Protein AF-A0A7W9F8W6-F1 (afdb_monomer)

Organism: NCBI:txid74316

Sequence (92 aa):
MNKLAGLEPGKSIEPAEVAKALQPEQWQRMLPKVRAAALGLMRQGRLTITKKGKPVDPDNFRGVTRLRLPTEEEAALALSRRPPVAEDDIED

Secondary structure (DSSP, 8-state):
--SSTTSPTT--B-HHHHHHHH-SSSHHHHHHHHHHHHHHHHHTTS-EEEETTEEPPTTS--SS-EEEPPPHHHHHHHHHHSPPP-------

Mean predicted aligned error: 6.64 Å

Radius of gyration: 14.53 Å; Cα contacts (8 Å, |Δi|>4): 106; chains: 1; bounding box: 34×40×36 Å

Structure (mmCIF, N/CA/C/O backbone):
data_AF-A0A7W9F8W6-F1
#
_entry.id   AF-A0A7W9F8W6-F1
#
loop_
_atom_site.group_PDB
_atom_site.id
_atom_site.type_symbol
_atom_site.label_atom_id
_atom_site.label_alt_id
_atom_site.label_comp_id
_atom_site.label_asym_id
_atom_site.label_entity_id
_atom_site.label_seq_id
_atom_site.pdbx_PDB_ins_code
_atom_site.Cartn_x
_atom_site.Cartn_y
_atom_site.Cartn_z
_atom_site.occupancy
_atom_site.B_iso_or_equiv
_atom_site.auth_seq_id
_atom_site.auth_comp_id
_atom_site.auth_asym_id
_atom_site.auth_atom_id
_atom_site.pdbx_PDB_model_num
ATOM 1 N N . MET A 1 1 ? -10.822 -1.911 0.970 1.00 60.72 1 MET A N 1
ATOM 2 C CA . MET A 1 1 ? -9.671 -1.022 0.685 1.00 60.72 1 MET A CA 1
ATOM 3 C C . MET A 1 1 ? -10.161 0.270 0.013 1.00 60.72 1 MET A C 1
ATOM 5 O O . MET A 1 1 ? -9.795 0.545 -1.115 1.00 60.72 1 MET A O 1
ATOM 9 N N . ASN A 1 2 ? -11.021 1.061 0.672 1.00 65.62 2 ASN A N 1
ATOM 10 C CA . ASN A 1 2 ? -11.707 2.197 0.021 1.00 65.62 2 ASN A CA 1
ATOM 11 C C . ASN A 1 2 ? -10.881 3.507 0.011 1.00 65.62 2 ASN A C 1
ATOM 13 O O . ASN A 1 2 ? -11.180 4.434 -0.725 1.00 65.62 2 ASN A O 1
ATOM 17 N N . LYS A 1 3 ? -9.804 3.593 0.810 1.00 75.00 3 LYS A N 1
ATOM 18 C CA . LYS A 1 3 ? -9.011 4.828 0.977 1.00 75.00 3 LYS A CA 1
ATOM 19 C C . LYS A 1 3 ? -8.181 5.243 -0.239 1.00 75.00 3 LYS A C 1
ATOM 21 O O . LYS A 1 3 ? -7.870 6.417 -0.360 1.00 75.00 3 LYS A O 1
ATOM 26 N N . LEU A 1 4 ? -7.793 4.301 -1.098 1.00 76.19 4 LEU A N 1
ATOM 27 C CA . LEU A 1 4 ? -6.956 4.601 -2.265 1.00 76.19 4 LEU A CA 1
ATOM 28 C C . LEU A 1 4 ? -7.761 5.169 -3.438 1.00 76.19 4 LEU A C 1
ATOM 30 O O . LEU A 1 4 ? -7.207 5.917 -4.231 1.00 76.19 4 LEU A O 1
ATOM 34 N N . ALA A 1 5 ? -9.052 4.839 -3.533 1.00 72.69 5 ALA A N 1
ATOM 35 C CA . ALA A 1 5 ? -9.904 5.235 -4.653 1.00 72.69 5 ALA A CA 1
ATOM 36 C C . ALA A 1 5 ? -10.162 6.753 -4.724 1.00 72.69 5 ALA A C 1
ATOM 38 O O . ALA A 1 5 ? -10.506 7.258 -5.783 1.00 72.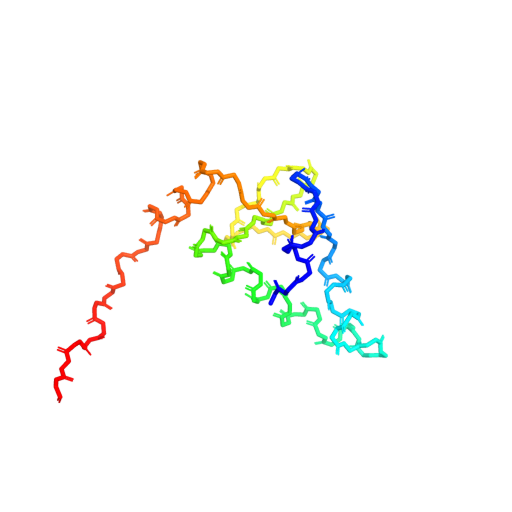69 5 ALA A O 1
ATOM 39 N N . GLY A 1 6 ? -9.984 7.475 -3.611 1.00 73.00 6 GLY A N 1
ATOM 40 C CA . GLY A 1 6 ? -10.137 8.932 -3.546 1.00 73.00 6 GLY A CA 1
ATOM 41 C C . GLY A 1 6 ? -8.825 9.718 -3.610 1.00 73.00 6 GLY A C 1
ATOM 42 O O . GLY A 1 6 ? -8.838 10.916 -3.347 1.00 73.00 6 GLY A O 1
ATOM 43 N N . LEU A 1 7 ? -7.688 9.066 -3.873 1.00 77.62 7 LEU A N 1
ATOM 44 C CA . LEU A 1 7 ? -6.392 9.741 -3.959 1.00 77.62 7 LEU A CA 1
ATOM 45 C C . LEU A 1 7 ? -6.083 10.165 -5.394 1.00 77.62 7 LEU A C 1
ATOM 47 O O . LEU A 1 7 ? -6.397 9.444 -6.338 1.00 77.62 7 LEU A O 1
ATOM 51 N N . GLU A 1 8 ? -5.386 11.293 -5.547 1.00 74.62 8 GLU A N 1
ATOM 52 C CA . GLU A 1 8 ? -4.814 11.668 -6.842 1.00 74.62 8 GLU A CA 1
ATOM 53 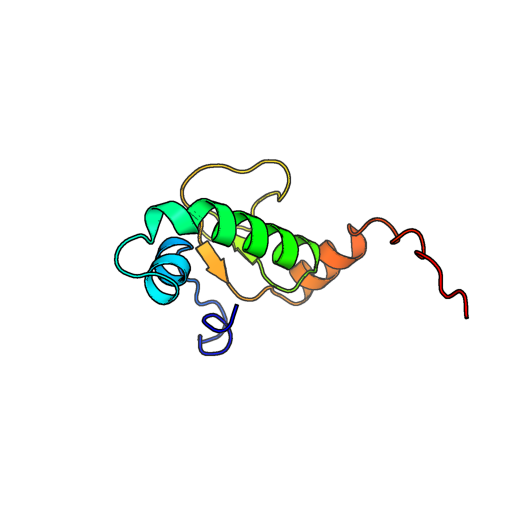C C . GLU A 1 8 ? -3.843 10.582 -7.349 1.00 74.62 8 GLU A C 1
ATOM 55 O O . GLU A 1 8 ? -3.156 9.935 -6.539 1.00 74.62 8 GLU A O 1
ATOM 60 N N . PRO A 1 9 ? -3.723 10.401 -8.678 1.00 72.75 9 PRO A N 1
ATOM 61 C CA . PRO A 1 9 ? -2.760 9.477 -9.266 1.00 72.75 9 PRO A CA 1
ATOM 62 C C . PRO A 1 9 ? -1.345 9.675 -8.702 1.00 72.75 9 PRO A C 1
ATOM 64 O O . PRO A 1 9 ? -0.854 10.793 -8.560 1.00 72.75 9 PRO A O 1
ATOM 67 N N . GLY A 1 10 ? -0.681 8.57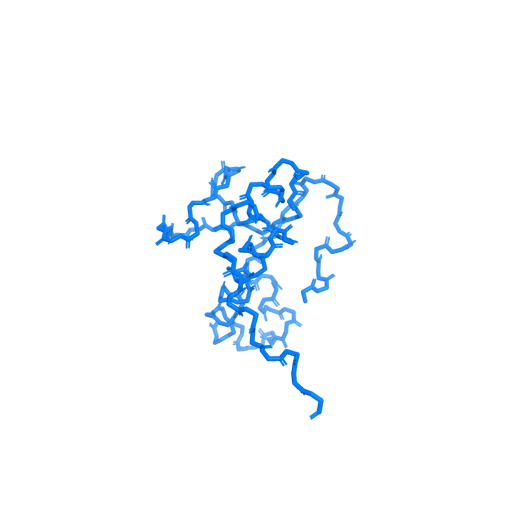5 -8.342 1.00 72.88 10 GLY A N 1
ATOM 68 C CA . GLY A 1 10 ? 0.684 8.592 -7.798 1.00 72.88 10 GLY A CA 1
ATOM 69 C C . GLY A 1 10 ? 0.801 8.920 -6.304 1.00 72.88 10 GLY A C 1
ATOM 70 O O . GLY A 1 10 ? 1.868 8.706 -5.720 1.00 72.88 10 GLY A O 1
ATOM 71 N N . LYS A 1 11 ? -0.271 9.363 -5.634 1.00 87.75 11 LYS A N 1
ATOM 72 C CA . LYS A 1 11 ? -0.262 9.502 -4.172 1.00 87.75 11 LYS A CA 1
ATOM 73 C C . LYS A 1 11 ? -0.237 8.130 -3.506 1.00 87.75 11 LYS A C 1
ATOM 75 O O . LYS A 1 11 ? -0.712 7.125 -4.033 1.00 87.75 11 LYS A O 1
ATOM 80 N N . SER A 1 12 ? 0.328 8.102 -2.306 1.00 93.06 12 SER A N 1
ATOM 81 C CA . SER A 1 12 ? 0.406 6.898 -1.487 1.00 93.06 12 SER A CA 1
ATOM 82 C C . SER A 1 12 ? 0.023 7.203 -0.049 1.00 93.06 12 SER A C 1
ATOM 84 O O . SER A 1 12 ? 0.162 8.341 0.393 1.00 93.06 12 SER A O 1
ATOM 86 N N . ILE A 1 13 ? -0.391 6.183 0.692 1.00 94.50 13 ILE A N 1
ATOM 87 C CA . ILE A 1 13 ? -0.718 6.261 2.123 1.00 94.50 13 ILE A CA 1
ATOM 88 C C . ILE A 1 13 ? 0.078 5.231 2.913 1.00 94.50 13 ILE A C 1
ATOM 90 O O . ILE A 1 13 ? 0.581 4.248 2.364 1.00 94.50 13 ILE A O 1
ATOM 94 N N . GLU A 1 14 ? 0.180 5.430 4.217 1.00 95.38 14 GLU A N 1
ATOM 95 C CA . GLU A 1 14 ? 0.721 4.423 5.121 1.00 95.38 14 GLU A CA 1
ATOM 96 C C . GLU A 1 14 ? -0.308 3.334 5.459 1.00 95.38 14 GLU A C 1
ATOM 98 O O . GLU A 1 14 ? -1.491 3.625 5.661 1.00 95.38 14 GLU A O 1
ATOM 103 N N . PRO A 1 15 ? 0.125 2.071 5.652 1.00 94.62 15 PRO A N 1
ATOM 104 C CA . PRO A 1 15 ? -0.743 1.021 6.190 1.00 94.62 15 PRO A CA 1
ATOM 105 C C . PRO A 1 15 ? -1.388 1.401 7.533 1.00 94.62 15 PRO A C 1
ATOM 107 O O . PRO A 1 15 ? -2.516 1.005 7.820 1.00 94.62 15 PRO A O 1
ATOM 110 N N . ALA A 1 16 ? -0.690 2.196 8.352 1.00 94.75 16 ALA A N 1
ATOM 111 C CA . ALA A 1 16 ? -1.210 2.684 9.624 1.00 94.75 16 ALA A CA 1
ATOM 112 C C . ALA A 1 16 ? -2.408 3.628 9.449 1.00 94.75 16 ALA A C 1
ATOM 114 O O . ALA A 1 16 ? -3.316 3.589 10.269 1.00 94.75 16 ALA A O 1
ATOM 115 N N . GLU A 1 17 ? -2.463 4.434 8.386 1.00 94.50 17 GLU A N 1
ATOM 116 C CA . GLU A 1 17 ? -3.611 5.312 8.112 1.00 94.50 17 GLU A CA 1
ATOM 117 C C . GLU A 1 17 ? -4.867 4.509 7.761 1.00 94.50 17 GLU A C 1
ATOM 119 O O . GLU A 1 17 ? -5.973 4.851 8.186 1.00 94.50 17 GLU A O 1
ATOM 124 N N . VAL A 1 18 ? -4.698 3.405 7.027 1.00 94.81 18 VAL A N 1
ATOM 125 C CA . VAL A 1 18 ? -5.785 2.454 6.758 1.00 94.81 18 VAL A CA 1
ATOM 126 C C . VAL A 1 18 ? -6.231 1.790 8.060 1.00 94.81 18 VAL A C 1
ATOM 128 O O . VAL A 1 18 ? -7.424 1.740 8.339 1.00 94.81 18 VAL A O 1
ATOM 131 N N . ALA A 1 19 ? -5.286 1.333 8.886 1.00 95.31 19 ALA A N 1
ATOM 132 C CA . ALA A 1 19 ? -5.587 0.700 10.167 1.00 95.31 19 ALA A CA 1
ATOM 133 C C . ALA A 1 19 ? -6.317 1.646 11.136 1.00 95.31 19 ALA A C 1
ATOM 135 O O . ALA A 1 19 ? -7.317 1.253 11.733 1.00 95.31 19 ALA A O 1
ATOM 136 N N . LYS A 1 20 ? -5.863 2.900 11.248 1.00 95.50 20 LYS A N 1
ATOM 137 C CA . LYS A 1 20 ? -6.489 3.940 12.079 1.00 95.50 20 LYS A CA 1
ATOM 138 C C . LYS A 1 20 ? -7.906 4.265 11.629 1.00 95.50 20 LYS A C 1
ATOM 140 O O . LYS A 1 20 ? -8.752 4.527 12.465 1.00 95.50 20 LYS A O 1
ATOM 145 N N . ALA A 1 21 ? -8.184 4.222 10.330 1.00 93.69 21 ALA A N 1
ATOM 146 C CA . ALA A 1 21 ? -9.538 4.442 9.836 1.00 93.69 21 ALA A CA 1
ATOM 147 C C . ALA A 1 21 ? -10.487 3.264 10.084 1.00 93.69 21 ALA A C 1
ATOM 149 O O . ALA A 1 21 ? -11.692 3.469 10.132 1.00 93.69 21 ALA A O 1
ATOM 150 N N . LEU A 1 22 ? -9.955 2.045 10.217 1.00 92.69 22 LEU A N 1
ATOM 151 C CA . LEU A 1 22 ? -10.748 0.863 10.557 1.00 92.69 22 LEU A CA 1
ATOM 152 C C . LEU A 1 22 ? -11.004 0.765 12.063 1.00 92.69 22 LEU A C 1
ATOM 154 O O . LEU A 1 22 ? -12.109 0.436 12.475 1.00 92.69 22 LEU A O 1
ATOM 158 N N . GLN A 1 23 ? -9.979 1.016 12.880 1.00 94.62 23 GLN A N 1
ATOM 159 C CA . GLN A 1 23 ? -10.065 0.896 14.333 1.00 94.62 23 GLN A CA 1
ATOM 160 C C . GLN A 1 23 ? -9.128 1.916 14.999 1.00 94.62 23 GLN A C 1
ATOM 162 O O . GLN A 1 23 ? -7.987 1.574 15.311 1.00 94.62 23 GLN A O 1
ATOM 167 N N . PRO A 1 24 ? -9.576 3.166 15.219 1.00 95.25 24 PRO A N 1
ATOM 168 C CA . PRO A 1 24 ? -8.720 4.261 15.682 1.00 95.25 24 PRO A CA 1
ATOM 169 C C . PRO A 1 24 ? -7.966 3.972 16.982 1.00 95.25 24 PRO A C 1
ATOM 171 O O . PRO A 1 24 ? -6.789 4.298 17.087 1.00 95.25 24 PRO A O 1
ATOM 174 N N . GLU A 1 25 ? -8.609 3.318 17.950 1.00 95.56 25 GLU A N 1
ATOM 175 C CA . GLU A 1 25 ? -8.039 3.084 19.286 1.00 95.56 25 GLU A CA 1
ATOM 176 C C . GLU A 1 25 ? -7.122 1.854 19.352 1.00 95.56 25 GLU A C 1
ATOM 178 O O . GLU A 1 25 ? -6.192 1.805 20.150 1.00 95.56 25 GLU A O 1
ATOM 183 N N . GLN A 1 26 ? -7.342 0.855 18.491 1.00 95.31 26 GLN A N 1
ATOM 184 C CA . GLN A 1 26 ? -6.580 -0.405 18.488 1.00 95.31 26 GLN A CA 1
ATOM 185 C C . GLN A 1 26 ? -5.908 -0.672 17.136 1.00 95.31 26 GLN A C 1
ATOM 187 O O . GLN A 1 26 ? -5.652 -1.817 16.758 1.00 95.31 26 GLN A O 1
ATOM 192 N N . TRP A 1 27 ? -5.593 0.389 16.396 1.00 95.94 27 TRP A N 1
ATOM 193 C CA . TRP A 1 27 ? -5.073 0.328 15.028 1.00 95.94 27 TRP A CA 1
ATOM 194 C C . TRP A 1 27 ? -3.818 -0.546 14.897 1.00 95.94 27 TRP A C 1
ATOM 196 O O . TRP A 1 27 ? -3.615 -1.206 13.878 1.00 95.94 27 TRP A O 1
ATOM 206 N N . GLN A 1 28 ? -2.990 -0.612 15.942 1.00 96.12 28 GLN A N 1
ATOM 207 C CA . GLN A 1 28 ? -1.794 -1.456 15.969 1.00 96.12 28 GLN A CA 1
ATOM 208 C C . GLN A 1 28 ? -2.136 -2.944 15.800 1.00 96.12 28 GLN A C 1
ATOM 210 O O . GLN A 1 28 ? -1.432 -3.651 15.082 1.00 96.12 28 GLN A O 1
ATOM 215 N N . ARG A 1 29 ? -3.256 -3.409 16.374 1.00 96.31 29 ARG A N 1
ATOM 216 C CA . ARG A 1 29 ? -3.756 -4.787 16.208 1.00 96.31 29 ARG A CA 1
ATOM 217 C C . ARG A 1 29 ? -4.278 -5.052 14.795 1.00 96.31 29 ARG A C 1
ATOM 219 O O . ARG A 1 29 ? -4.285 -6.194 14.342 1.00 96.31 29 ARG A O 1
ATOM 226 N N . MET A 1 30 ? -4.680 -4.002 14.081 1.00 95.81 30 MET A N 1
ATOM 227 C CA . MET A 1 30 ? -5.152 -4.087 12.698 1.00 95.81 30 MET A CA 1
ATOM 228 C C . MET A 1 30 ? -4.020 -4.073 11.669 1.00 95.81 30 MET A C 1
ATOM 230 O O . MET A 1 30 ? -4.218 -4.556 10.554 1.00 95.81 30 MET A O 1
ATOM 234 N N . LEU A 1 31 ? -2.827 -3.580 12.017 1.00 94.19 31 LEU A N 1
ATOM 235 C CA . LEU A 1 31 ? -1.699 -3.489 11.085 1.00 94.19 31 LEU A CA 1
ATOM 236 C C . LEU A 1 31 ? -1.350 -4.815 10.382 1.00 94.19 31 LEU A C 1
ATOM 238 O O . LEU A 1 31 ? -1.198 -4.782 9.159 1.00 94.19 31 LEU A O 1
ATOM 242 N N . PRO A 1 32 ? -1.229 -5.971 11.072 1.00 94.62 32 PRO A N 1
ATOM 243 C CA . PRO A 1 32 ? -0.936 -7.237 10.399 1.00 94.62 32 PRO A CA 1
ATOM 244 C C . PRO A 1 32 ? -2.013 -7.615 9.378 1.00 94.62 32 PRO A C 1
ATOM 246 O O . PRO A 1 32 ? -1.686 -8.003 8.259 1.00 94.62 32 PRO A O 1
ATOM 249 N N . LYS A 1 33 ? -3.292 -7.408 9.721 1.00 95.50 33 LYS A N 1
ATOM 250 C CA . LYS A 1 33 ? -4.430 -7.676 8.827 1.00 95.50 33 LYS A CA 1
ATOM 251 C C . LYS A 1 33 ? -4.411 -6.762 7.603 1.00 95.50 33 LYS A C 1
ATOM 253 O O . LYS A 1 33 ? -4.586 -7.232 6.484 1.00 95.50 33 LYS A O 1
ATOM 258 N N . VAL A 1 34 ? -4.143 -5.469 7.797 1.00 95.62 34 VAL A N 1
ATOM 259 C CA . VAL A 1 34 ? -4.015 -4.501 6.696 1.00 95.62 34 VAL A CA 1
ATOM 260 C C . VAL A 1 34 ? -2.860 -4.876 5.770 1.00 95.62 34 VAL A C 1
ATOM 262 O O . VAL A 1 34 ? -3.025 -4.837 4.554 1.00 95.62 34 VAL A O 1
ATOM 265 N N . ARG A 1 35 ? -1.702 -5.265 6.318 1.00 94.62 35 ARG A N 1
ATOM 266 C CA . ARG A 1 35 ? -0.542 -5.692 5.520 1.00 94.62 35 ARG A CA 1
ATOM 267 C C . ARG A 1 35 ? -0.835 -6.962 4.722 1.00 94.62 35 ARG A C 1
ATOM 269 O O . ARG A 1 35 ? -0.523 -6.995 3.538 1.00 94.62 35 ARG A O 1
ATOM 276 N N . ALA A 1 36 ? -1.470 -7.961 5.336 1.00 94.75 36 ALA A N 1
ATOM 277 C CA . ALA A 1 36 ? -1.868 -9.191 4.652 1.00 94.75 36 ALA A CA 1
ATOM 278 C C . ALA A 1 36 ? -2.860 -8.912 3.509 1.00 94.75 36 ALA A C 1
ATOM 280 O O . ALA A 1 36 ? -2.661 -9.377 2.389 1.00 94.75 36 ALA A O 1
ATOM 281 N N . ALA A 1 37 ? -3.880 -8.084 3.758 1.00 95.75 37 ALA A N 1
ATOM 282 C CA . ALA A 1 37 ? -4.840 -7.686 2.731 1.00 95.75 37 ALA A CA 1
ATOM 283 C C . ALA A 1 37 ? -4.179 -6.886 1.594 1.00 95.75 37 ALA A C 1
ATOM 285 O O . ALA A 1 37 ? -4.457 -7.134 0.423 1.00 95.75 37 ALA A O 1
ATOM 286 N N . ALA A 1 38 ? -3.273 -5.958 1.920 1.00 95.94 38 ALA A N 1
ATOM 287 C CA . ALA A 1 38 ? -2.515 -5.203 0.927 1.00 95.94 38 ALA A CA 1
ATOM 288 C C . ALA A 1 38 ? -1.642 -6.118 0.056 1.00 95.94 38 ALA A C 1
ATOM 290 O O . ALA A 1 38 ? -1.592 -5.928 -1.155 1.00 95.94 38 ALA A O 1
ATOM 291 N N . LEU A 1 39 ? -1.000 -7.126 0.654 1.00 95.06 39 LEU A N 1
ATOM 292 C CA . LEU A 1 39 ? -0.202 -8.108 -0.076 1.00 95.06 39 LEU A CA 1
ATOM 293 C C . LEU A 1 39 ? -1.067 -8.945 -1.026 1.00 95.06 39 LEU A C 1
ATOM 295 O O . LEU A 1 39 ? -0.704 -9.127 -2.185 1.00 95.06 39 LEU A O 1
ATOM 299 N N . GLY A 1 40 ? -2.238 -9.397 -0.566 1.00 94.00 40 GLY A N 1
ATOM 300 C CA . GLY A 1 40 ? -3.205 -10.095 -1.415 1.00 94.00 40 GLY A CA 1
ATOM 301 C C . GLY A 1 40 ? -3.649 -9.245 -2.608 1.00 94.00 40 GLY A C 1
ATOM 302 O O . GLY A 1 40 ? -3.633 -9.713 -3.742 1.00 94.00 40 GLY A O 1
ATOM 303 N N . LEU A 1 41 ? -3.962 -7.967 -2.379 1.00 94.12 41 LEU A N 1
ATOM 304 C CA . LEU A 1 41 ? -4.329 -7.036 -3.451 1.00 94.12 41 LEU A CA 1
ATOM 305 C C . LEU A 1 41 ? -3.172 -6.746 -4.412 1.00 94.12 41 LEU A C 1
ATOM 307 O O . LEU A 1 41 ? -3.412 -6.572 -5.604 1.00 94.12 41 LEU A O 1
ATOM 311 N N . MET A 1 42 ? -1.933 -6.716 -3.918 1.00 94.75 42 MET A N 1
ATOM 312 C CA . MET A 1 42 ? -0.753 -6.546 -4.762 1.00 94.75 42 MET A CA 1
ATOM 313 C C . MET A 1 42 ? -0.526 -7.738 -5.682 1.00 94.75 42 MET A C 1
ATOM 315 O O . MET A 1 42 ? -0.305 -7.551 -6.874 1.00 94.75 42 MET A O 1
ATOM 319 N N . ARG A 1 43 ? -0.684 -8.959 -5.168 1.00 93.12 43 ARG A N 1
ATOM 320 C CA . ARG A 1 43 ? -0.641 -10.182 -5.985 1.00 93.12 43 ARG A CA 1
ATOM 321 C C . ARG A 1 43 ? -1.760 -10.236 -7.032 1.00 93.12 43 ARG A C 1
ATOM 323 O O . A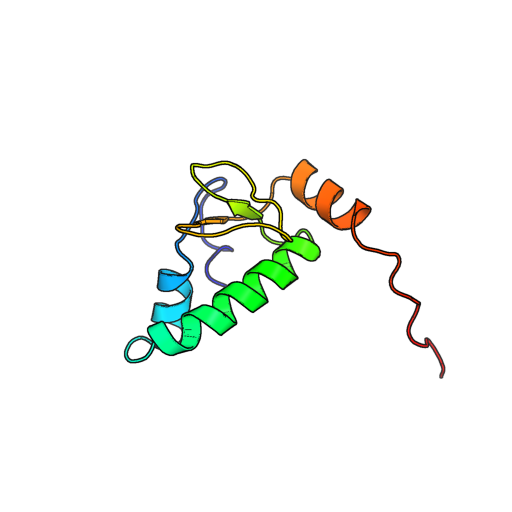RG A 1 43 ? -1.586 -10.843 -8.077 1.00 93.12 43 ARG A O 1
ATOM 330 N N . GLN A 1 44 ? -2.888 -9.575 -6.774 1.00 92.88 44 GLN A N 1
ATOM 331 C CA . GLN A 1 44 ? -3.994 -9.430 -7.729 1.00 92.88 44 GLN A CA 1
ATOM 332 C C . GLN A 1 44 ? -3.800 -8.272 -8.727 1.00 92.88 44 GLN A C 1
ATOM 334 O O . GLN A 1 44 ? -4.695 -8.029 -9.531 1.00 92.88 44 GLN A O 1
ATOM 339 N N . GLY A 1 45 ? -2.702 -7.511 -8.652 1.00 93.12 45 GLY A N 1
ATOM 340 C CA . GLY A 1 45 ? -2.477 -6.343 -9.513 1.00 93.12 45 GLY A CA 1
ATOM 341 C C . GLY A 1 45 ? -3.408 -5.160 -9.229 1.00 93.12 45 GLY A C 1
ATOM 342 O O . GLY A 1 45 ? -3.603 -4.310 -10.087 1.00 93.12 45 GLY A O 1
ATOM 343 N N . ARG A 1 46 ? -4.008 -5.089 -8.032 1.00 92.50 46 ARG A N 1
ATOM 344 C CA . ARG A 1 46 ? -4.978 -4.042 -7.638 1.00 92.50 46 ARG A CA 1
ATOM 345 C C . ARG A 1 46 ? -4.373 -2.937 -6.775 1.00 92.50 46 ARG A C 1
ATOM 347 O O . ARG A 1 46 ? -5.032 -1.941 -6.483 1.00 92.50 46 ARG A O 1
ATOM 354 N N . LEU A 1 47 ? -3.151 -3.142 -6.297 1.00 94.00 47 LEU A N 1
ATOM 355 C CA . LEU A 1 47 ? -2.443 -2.261 -5.376 1.00 94.00 47 LEU A CA 1
ATOM 356 C C . LEU A 1 47 ? -0.940 -2.450 -5.558 1.00 94.00 47 LEU A C 1
ATOM 358 O O . LEU A 1 47 ? -0.495 -3.570 -5.759 1.00 94.00 47 LEU A O 1
ATOM 362 N N . THR A 1 48 ? -0.147 -1.399 -5.376 1.00 95.31 48 THR A N 1
ATOM 363 C CA . THR A 1 48 ? 1.313 -1.536 -5.279 1.00 95.31 48 THR A CA 1
ATOM 364 C C . THR A 1 48 ? 1.788 -1.133 -3.889 1.00 95.31 48 THR A C 1
ATOM 366 O O . THR A 1 48 ? 1.518 -0.023 -3.414 1.00 95.31 48 THR A O 1
ATOM 369 N N . ILE A 1 49 ? 2.515 -2.040 -3.232 1.00 96.25 49 ILE A N 1
ATOM 370 C CA . ILE A 1 49 ? 3.270 -1.735 -2.015 1.00 96.25 49 ILE A CA 1
ATOM 371 C C . ILE A 1 49 ? 4.631 -1.193 -2.444 1.00 96.25 49 ILE A C 1
ATOM 373 O O . ILE A 1 49 ? 5.338 -1.817 -3.234 1.00 96.25 49 ILE A O 1
ATOM 377 N N . THR A 1 50 ? 5.016 -0.033 -1.918 1.00 96.25 50 THR A N 1
ATOM 378 C CA . THR A 1 50 ? 6.298 0.599 -2.237 1.00 96.25 50 THR A CA 1
ATOM 379 C C . THR A 1 50 ? 7.148 0.856 -1.001 1.00 96.25 50 THR A C 1
ATOM 381 O O . THR A 1 50 ? 6.650 1.011 0.116 1.00 96.25 50 THR A O 1
ATOM 384 N N . LYS A 1 51 ? 8.462 0.941 -1.209 1.00 95.56 51 LYS A N 1
ATOM 385 C CA . LYS A 1 51 ? 9.458 1.374 -0.229 1.00 95.56 51 LYS A CA 1
ATOM 386 C C . LYS A 1 51 ? 10.394 2.368 -0.902 1.00 95.56 51 LYS A C 1
ATOM 388 O O . LYS A 1 51 ? 10.949 2.079 -1.957 1.00 95.56 51 LYS A O 1
ATOM 393 N N . LYS A 1 52 ? 10.561 3.551 -0.297 1.00 92.31 52 LYS A N 1
ATOM 394 C CA . LYS A 1 52 ? 11.314 4.672 -0.900 1.00 92.31 52 LYS A CA 1
ATOM 395 C C . LYS A 1 52 ? 10.861 4.965 -2.348 1.00 92.31 52 LYS A C 1
ATOM 397 O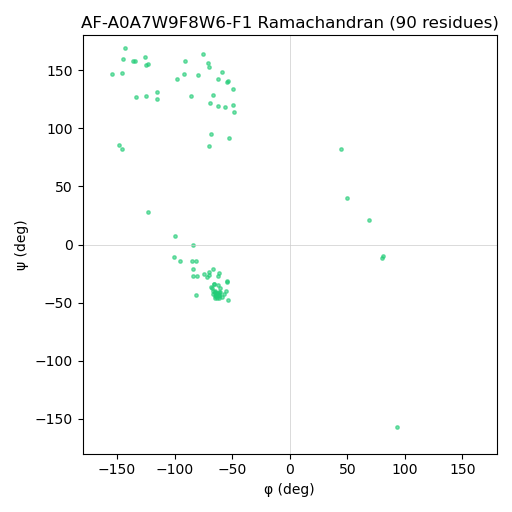 O . LYS A 1 52 ? 11.684 5.172 -3.230 1.00 92.31 52 LYS A O 1
ATOM 402 N N . GLY A 1 53 ? 9.549 4.899 -2.592 1.00 90.56 53 GLY A N 1
ATOM 403 C CA . GLY A 1 53 ? 8.932 5.143 -3.903 1.00 90.56 53 GLY A CA 1
ATOM 404 C C . GLY A 1 53 ? 8.982 3.977 -4.899 1.00 90.56 53 GLY A C 1
ATOM 405 O O . GLY A 1 53 ? 8.267 4.023 -5.893 1.00 90.56 53 GLY A O 1
ATOM 406 N N . LYS A 1 54 ? 9.755 2.916 -4.636 1.00 92.38 54 LYS A N 1
ATOM 407 C CA . LYS A 1 54 ? 9.895 1.768 -5.548 1.00 92.38 54 LYS A CA 1
ATOM 408 C C . LYS A 1 54 ? 8.993 0.601 -5.138 1.00 92.38 54 LYS A C 1
ATOM 410 O O . LYS A 1 54 ? 8.875 0.372 -3.931 1.00 92.38 54 LYS A O 1
ATOM 415 N N . PRO A 1 55 ? 8.384 -0.140 -6.082 1.00 94.44 55 PRO A N 1
ATOM 416 C CA . PRO A 1 55 ? 7.667 -1.378 -5.780 1.00 94.44 55 PRO A CA 1
ATOM 417 C C . PRO A 1 55 ? 8.556 -2.353 -5.013 1.00 94.44 55 PRO A C 1
ATOM 419 O O . PRO A 1 55 ? 9.753 -2.456 -5.286 1.00 94.44 55 PRO A O 1
ATOM 422 N N . VAL A 1 56 ? 7.984 -3.029 -4.023 1.00 95.06 56 VAL A N 1
ATOM 423 C CA . VAL A 1 56 ? 8.693 -4.073 -3.276 1.00 95.06 56 VAL A CA 1
ATOM 424 C C . VAL A 1 56 ? 8.483 -5.438 -3.925 1.00 95.06 56 VAL A C 1
ATOM 426 O O . VAL A 1 56 ? 7.495 -5.652 -4.621 1.00 95.06 56 VAL A O 1
ATOM 429 N N . ASP A 1 57 ? 9.389 -6.373 -3.662 1.00 91.12 57 ASP A N 1
ATOM 430 C CA . ASP A 1 57 ? 9.127 -7.788 -3.915 1.00 91.12 57 ASP A CA 1
ATOM 431 C C . ASP A 1 57 ? 8.066 -8.275 -2.908 1.00 91.12 57 ASP A C 1
ATOM 433 O O . ASP A 1 57 ? 8.305 -8.126 -1.706 1.00 91.12 57 ASP A O 1
ATOM 437 N N . PRO A 1 58 ? 6.907 -8.812 -3.342 1.00 88.94 58 PRO A N 1
ATOM 438 C CA . PRO A 1 58 ? 5.853 -9.278 -2.440 1.00 88.94 58 PRO A CA 1
ATOM 439 C C . PRO A 1 58 ? 6.290 -10.424 -1.515 1.00 88.94 58 PRO A C 1
ATOM 441 O O . PRO A 1 58 ? 5.715 -10.569 -0.436 1.00 88.94 58 PRO A O 1
ATOM 444 N N . ASP A 1 59 ? 7.297 -11.212 -1.894 1.00 88.62 59 ASP A N 1
ATOM 445 C CA . ASP A 1 59 ? 7.741 -12.377 -1.122 1.00 88.62 59 ASP A CA 1
ATOM 446 C C . ASP A 1 59 ? 8.923 -12.050 -0.200 1.00 88.62 59 ASP A C 1
ATOM 448 O O . ASP A 1 59 ? 9.209 -12.784 0.748 1.00 88.62 59 ASP A O 1
ATOM 452 N N . ASN A 1 60 ? 9.579 -10.905 -0.415 1.00 89.56 60 ASN A N 1
ATOM 453 C CA . ASN A 1 60 ? 10.727 -10.499 0.382 1.00 89.56 60 ASN A CA 1
ATOM 454 C C . ASN A 1 60 ? 10.804 -8.982 0.598 1.00 89.56 60 ASN A C 1
ATOM 456 O O . ASN A 1 60 ? 11.576 -8.262 -0.040 1.00 89.56 60 ASN A O 1
ATOM 460 N N . PHE A 1 61 ? 10.048 -8.481 1.578 1.00 90.12 61 PHE A N 1
ATOM 461 C CA . PHE A 1 61 ? 10.152 -7.087 1.995 1.00 90.12 61 PHE A CA 1
ATOM 462 C C . PHE A 1 61 ? 9.918 -6.882 3.491 1.00 90.12 61 PHE A C 1
ATOM 464 O O . PHE A 1 61 ? 9.143 -7.575 4.147 1.00 90.12 61 PHE A O 1
ATOM 471 N N . ARG A 1 62 ? 10.606 -5.879 4.050 1.00 87.81 62 ARG A N 1
ATOM 472 C CA . ARG A 1 62 ? 10.471 -5.452 5.450 1.00 87.81 62 ARG A CA 1
ATOM 473 C C . ARG A 1 62 ? 10.624 -3.939 5.592 1.00 87.81 62 ARG A C 1
ATOM 475 O O . ARG A 1 62 ? 11.264 -3.269 4.768 1.00 87.81 62 ARG A O 1
ATOM 482 N N . GLY A 1 63 ? 10.117 -3.424 6.710 1.00 89.50 63 GLY A N 1
ATOM 483 C CA . GLY A 1 63 ? 10.275 -2.034 7.136 1.00 89.50 63 GLY A CA 1
ATOM 484 C C . GLY A 1 63 ? 9.140 -1.116 6.684 1.00 89.50 63 GLY A C 1
ATOM 485 O O . GLY A 1 63 ? 8.017 -1.561 6.441 1.00 89.50 63 GLY A O 1
ATOM 486 N N . VAL A 1 64 ? 9.440 0.183 6.624 1.00 92.38 64 VAL A N 1
ATOM 487 C CA . VAL A 1 64 ? 8.473 1.232 6.274 1.00 92.38 64 VAL A CA 1
ATOM 488 C C . VAL A 1 64 ? 8.047 1.087 4.817 1.00 92.38 64 VAL A C 1
ATOM 490 O O . VAL A 1 64 ? 8.888 0.999 3.921 1.00 92.38 64 VAL A O 1
ATOM 493 N N . THR A 1 65 ? 6.735 1.065 4.598 1.00 96.25 65 THR A N 1
ATOM 494 C CA . THR A 1 65 ? 6.104 0.863 3.292 1.00 96.25 65 THR A CA 1
ATOM 495 C C . THR A 1 65 ? 4.961 1.845 3.084 1.00 96.25 65 THR A C 1
ATOM 497 O O . THR A 1 65 ? 4.396 2.379 4.041 1.00 96.25 65 THR A O 1
ATOM 500 N N . ARG A 1 66 ? 4.624 2.077 1.818 1.00 96.31 66 ARG A N 1
ATOM 501 C CA . ARG A 1 66 ? 3.488 2.885 1.382 1.00 96.31 66 ARG A CA 1
ATOM 502 C C . ARG A 1 66 ? 2.606 2.062 0.451 1.00 96.31 66 ARG A C 1
ATOM 504 O O . ARG A 1 66 ? 3.077 1.127 -0.191 1.00 96.31 66 ARG A O 1
ATOM 511 N N . LEU A 1 67 ? 1.334 2.417 0.385 1.00 95.88 67 LEU A N 1
ATOM 512 C CA . LEU A 1 67 ? 0.320 1.781 -0.447 1.00 95.88 67 LEU A CA 1
ATOM 513 C C . LEU A 1 67 ? -0.151 2.792 -1.487 1.00 95.88 67 LEU A C 1
ATOM 515 O O . LEU A 1 67 ? -0.485 3.916 -1.114 1.00 95.88 67 LEU A O 1
ATOM 519 N N . ARG A 1 68 ? -0.199 2.407 -2.762 1.00 95.19 68 ARG A N 1
ATOM 520 C CA . ARG A 1 68 ? -0.777 3.228 -3.834 1.00 95.19 68 ARG A CA 1
ATOM 521 C C . ARG A 1 68 ? -1.521 2.382 -4.857 1.00 95.19 68 ARG A C 1
ATOM 523 O O . ARG A 1 68 ? -1.400 1.156 -4.856 1.00 95.19 68 ARG A O 1
ATOM 530 N N . LEU A 1 69 ? -2.256 3.049 -5.740 1.00 93.56 69 LEU A N 1
ATOM 531 C CA . LEU A 1 69 ? -2.757 2.410 -6.951 1.00 93.56 69 LEU A CA 1
ATOM 532 C C . LEU A 1 69 ? -1.576 1.960 -7.834 1.00 93.56 69 LEU A C 1
ATOM 534 O O . LEU A 1 69 ? -0.545 2.649 -7.864 1.00 93.56 69 LEU A O 1
ATOM 538 N N . PRO A 1 70 ? -1.689 0.796 -8.492 1.00 93.00 70 PRO A N 1
ATOM 539 C CA . PRO A 1 70 ? -0.654 0.286 -9.378 1.00 93.00 70 PRO A CA 1
ATOM 540 C C . PRO A 1 70 ? -0.591 1.112 -10.665 1.00 93.00 70 PRO A C 1
ATOM 542 O O . PRO A 1 70 ? -1.572 1.749 -11.048 1.00 93.00 70 PRO A O 1
ATOM 545 N N . THR A 1 71 ? 0.562 1.105 -11.330 1.00 92.38 71 THR A N 1
ATOM 546 C CA . THR A 1 71 ? 0.609 1.481 -12.751 1.00 92.38 71 THR A CA 1
ATOM 547 C C . THR A 1 71 ? 0.048 0.338 -13.598 1.00 92.38 71 THR A C 1
ATOM 549 O O . THR A 1 71 ? -0.057 -0.795 -13.123 1.00 92.38 71 THR A O 1
ATOM 552 N N . GLU A 1 72 ? -0.292 0.608 -14.859 1.00 91.00 72 GLU A N 1
ATOM 553 C CA . GLU A 1 72 ? -0.750 -0.436 -15.788 1.00 91.00 72 GLU A CA 1
ATOM 554 C C . GLU A 1 72 ? 0.285 -1.562 -15.934 1.00 91.00 72 GLU A C 1
ATOM 556 O O . GLU A 1 72 ? -0.058 -2.739 -15.858 1.00 91.00 72 GLU A O 1
ATOM 561 N N . GLU A 1 73 ? 1.566 -1.205 -16.046 1.00 92.25 73 GLU A N 1
ATOM 562 C CA . GLU A 1 73 ? 2.669 -2.163 -16.166 1.00 92.25 73 GLU A CA 1
ATOM 563 C C . GLU A 1 73 ? 2.833 -3.030 -14.907 1.00 92.25 73 GLU A C 1
ATOM 565 O O . GLU A 1 73 ? 3.018 -4.243 -14.995 1.00 92.25 73 GLU A O 1
ATOM 570 N N . GLU A 1 74 ? 2.705 -2.439 -13.717 1.00 93.06 74 GLU A N 1
ATOM 571 C CA . GLU A 1 74 ? 2.766 -3.179 -12.452 1.00 93.06 74 GLU A CA 1
ATOM 572 C C . GLU A 1 74 ? 1.579 -4.125 -12.279 1.00 93.06 74 GLU A C 1
ATOM 574 O O . GLU A 1 74 ? 1.751 -5.248 -11.798 1.00 93.06 74 GLU A O 1
ATOM 579 N N . ALA A 1 75 ? 0.382 -3.687 -12.677 1.00 92.56 75 ALA A N 1
ATOM 580 C CA . ALA A 1 75 ? -0.807 -4.527 -12.666 1.00 92.56 75 ALA A CA 1
ATOM 581 C C . ALA A 1 75 ? -0.642 -5.714 -13.627 1.00 92.56 75 ALA A C 1
ATOM 583 O O . ALA A 1 75 ? -0.873 -6.857 -13.229 1.00 92.56 75 ALA A O 1
ATOM 584 N N . ALA A 1 76 ? -0.164 -5.468 -14.851 1.00 92.25 76 ALA A N 1
ATOM 585 C CA . ALA A 1 76 ? 0.111 -6.511 -15.836 1.00 92.25 76 ALA A CA 1
ATOM 586 C C . ALA A 1 76 ? 1.178 -7.507 -15.347 1.00 92.25 76 ALA A C 1
ATOM 588 O O . ALA A 1 76 ? 0.997 -8.718 -15.475 1.00 92.25 76 ALA A O 1
ATOM 589 N N . LEU A 1 77 ? 2.259 -7.020 -14.725 1.00 90.94 77 LEU A N 1
ATOM 590 C CA . LEU A 1 77 ? 3.313 -7.865 -14.158 1.00 90.94 77 LEU A CA 1
ATOM 591 C C . LEU A 1 77 ? 2.809 -8.731 -12.995 1.00 90.94 77 LEU A C 1
ATOM 593 O O . LEU A 1 77 ? 3.205 -9.886 -12.862 1.00 90.94 77 LEU A O 1
ATOM 597 N N . ALA A 1 78 ? 1.953 -8.190 -12.129 1.00 90.94 78 ALA A N 1
ATOM 598 C CA . ALA A 1 78 ? 1.359 -8.968 -11.046 1.00 90.94 78 ALA A CA 1
ATOM 599 C C . ALA A 1 78 ? 0.457 -10.086 -11.590 1.00 90.94 78 ALA A C 1
ATOM 601 O O . ALA A 1 78 ? 0.524 -11.217 -11.112 1.00 90.94 78 ALA A O 1
ATOM 602 N N . LEU A 1 79 ? -0.342 -9.787 -12.619 1.00 89.06 79 LEU A N 1
ATOM 603 C CA . LEU A 1 79 ? -1.228 -10.760 -13.255 1.00 89.06 79 LEU A CA 1
ATOM 604 C C . LEU A 1 79 ? -0.462 -11.843 -14.023 1.00 89.06 79 LEU A C 1
ATOM 606 O O . LEU A 1 79 ? -0.870 -12.997 -13.971 1.00 89.06 79 LEU A O 1
ATOM 610 N N . SER A 1 80 ? 0.659 -11.516 -14.671 1.00 88.81 80 SER A N 1
ATOM 611 C CA . SER A 1 80 ? 1.492 -12.516 -15.357 1.00 88.81 80 SER A CA 1
ATOM 612 C C . SER A 1 80 ? 2.256 -13.430 -14.396 1.00 88.81 80 SER A C 1
ATOM 614 O O . SER A 1 80 ? 2.543 -14.575 -14.731 1.00 88.81 80 SER A O 1
ATOM 616 N N . ARG A 1 81 ? 2.568 -12.946 -13.187 1.00 85.62 81 ARG A N 1
ATOM 617 C CA . ARG A 1 81 ? 3.184 -13.738 -12.109 1.00 85.62 81 ARG A CA 1
ATOM 618 C C . ARG A 1 81 ? 2.188 -14.586 -11.329 1.00 85.62 81 ARG A C 1
ATOM 620 O O . ARG A 1 81 ? 2.616 -15.435 -10.547 1.00 85.62 81 ARG A O 1
ATOM 627 N N . ARG A 1 82 ? 0.884 -14.335 -11.475 1.00 75.25 82 ARG A N 1
ATOM 628 C CA . ARG A 1 82 ? -0.141 -15.141 -10.816 1.00 75.25 82 ARG A CA 1
ATOM 629 C C . ARG A 1 82 ? 0.004 -16.564 -11.365 1.00 75.25 82 ARG A C 1
ATOM 631 O O . ARG A 1 82 ? -0.131 -16.733 -12.576 1.00 75.25 82 ARG A O 1
ATOM 638 N N . PRO A 1 83 ? 0.293 -17.577 -10.525 1.00 63.69 83 PRO A N 1
ATOM 639 C CA . PRO A 1 83 ? 0.202 -18.952 -10.993 1.00 63.69 83 PRO A CA 1
ATOM 640 C C . PRO A 1 83 ? -1.199 -19.135 -11.586 1.00 63.69 83 PRO A C 1
ATOM 642 O O . PRO A 1 83 ? -2.141 -18.553 -11.026 1.00 63.69 83 PRO A O 1
ATOM 645 N N . PRO A 1 84 ? -1.352 -19.864 -12.711 1.00 58.22 84 PRO A N 1
ATOM 646 C CA . PRO A 1 84 ? -2.677 -20.202 -13.200 1.00 58.22 84 PRO A CA 1
ATOM 647 C C . PRO A 1 84 ? -3.409 -20.766 -11.995 1.00 58.22 84 PRO A C 1
ATOM 649 O O . PRO A 1 84 ? -2.903 -21.658 -11.312 1.00 58.22 84 PRO A O 1
ATOM 652 N N . VAL A 1 85 ? -4.507 -20.114 -11.629 1.00 57.50 85 VAL A N 1
ATOM 653 C CA . VAL A 1 85 ? -5.359 -20.648 -10.576 1.00 57.50 85 VAL A CA 1
ATOM 654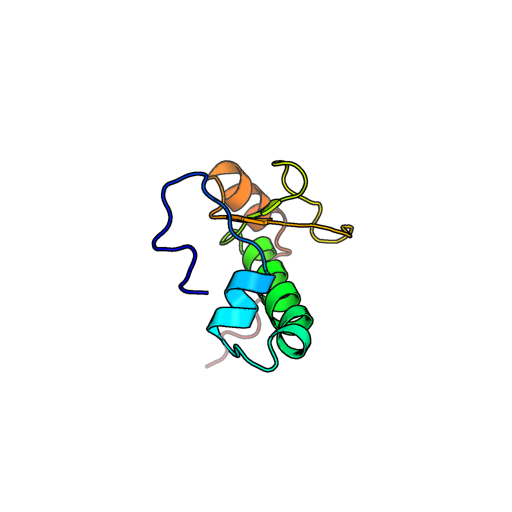 C C . VAL A 1 85 ? -5.698 -22.024 -11.104 1.00 57.50 85 VAL A C 1
ATOM 656 O O . VAL A 1 85 ? -6.190 -22.102 -12.228 1.00 57.50 85 VAL A O 1
ATOM 659 N N . ALA A 1 86 ? -5.301 -23.081 -10.386 1.00 50.66 86 ALA A N 1
ATOM 660 C CA . ALA A 1 86 ? -5.931 -24.369 -10.602 1.00 50.66 86 ALA A CA 1
ATOM 661 C C . ALA A 1 86 ? -7.416 -24.034 -10.573 1.00 50.66 86 ALA A C 1
ATOM 663 O O . ALA A 1 86 ? -7.857 -23.426 -9.599 1.00 50.66 86 ALA A O 1
ATOM 664 N N . GLU A 1 87 ? -8.082 -24.192 -11.714 1.00 44.69 87 GLU A N 1
ATOM 665 C CA . GLU A 1 87 ? -9.511 -23.980 -11.857 1.00 44.69 87 GLU A CA 1
ATOM 666 C C . GLU A 1 87 ? -10.161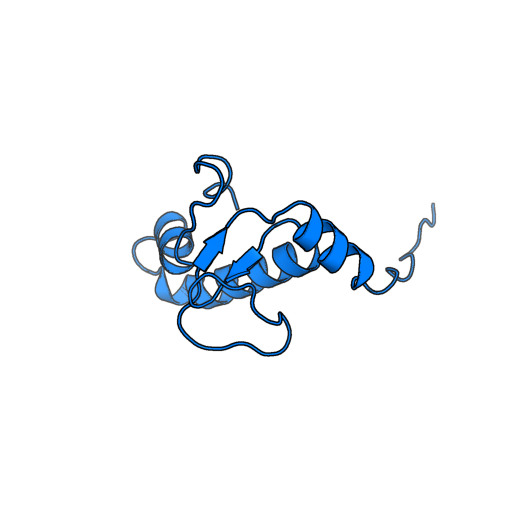 -24.834 -10.770 1.00 44.69 87 GLU A C 1
ATOM 668 O O . GLU A 1 87 ? -10.342 -26.028 -10.962 1.00 44.69 87 GLU A O 1
ATOM 673 N N . ASP A 1 88 ? -10.388 -24.259 -9.586 1.00 46.38 88 ASP A N 1
ATOM 674 C CA . ASP A 1 88 ? -11.204 -24.882 -8.559 1.00 46.38 88 ASP A CA 1
ATOM 675 C C . ASP A 1 88 ? -12.612 -24.854 -9.148 1.00 46.38 88 ASP A C 1
ATOM 677 O O . ASP A 1 88 ? -13.283 -23.818 -9.149 1.00 46.38 88 ASP A O 1
ATOM 681 N N . ASP A 1 89 ? -12.950 -25.981 -9.769 1.00 45.00 89 ASP A N 1
ATOM 682 C CA . ASP A 1 89 ? -14.278 -26.547 -9.927 1.00 45.00 89 ASP A CA 1
ATOM 683 C C . ASP A 1 89 ? -15.355 -25.531 -10.327 1.00 45.00 89 ASP A C 1
ATOM 685 O O . ASP A 1 89 ? -16.175 -25.068 -9.532 1.00 45.00 89 ASP A O 1
ATOM 689 N N . ILE A 1 90 ? -15.403 -25.250 -11.632 1.00 49.25 90 ILE A N 1
ATOM 690 C CA . ILE A 1 90 ? -16.703 -25.146 -12.295 1.00 49.25 90 ILE A CA 1
ATOM 691 C C . ILE A 1 90 ? -17.252 -26.579 -12.331 1.00 49.25 90 ILE A C 1
ATOM 693 O O . ILE A 1 90 ? -17.045 -27.296 -13.305 1.00 49.25 90 ILE A O 1
ATOM 697 N N . GLU A 1 91 ? -17.896 -27.015 -11.254 1.00 44.44 91 GLU A N 1
ATOM 698 C CA . GLU A 1 91 ? -18.774 -28.184 -11.277 1.00 44.44 91 GLU A CA 1
ATOM 699 C C . GLU A 1 91 ? -20.152 -27.750 -10.752 1.00 44.44 91 GLU A C 1
ATOM 701 O O . GLU A 1 91 ? -20.248 -27.061 -9.73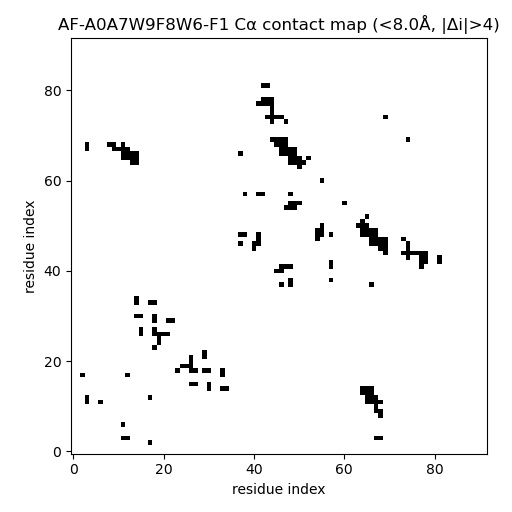2 1.00 44.44 91 GLU A O 1
ATOM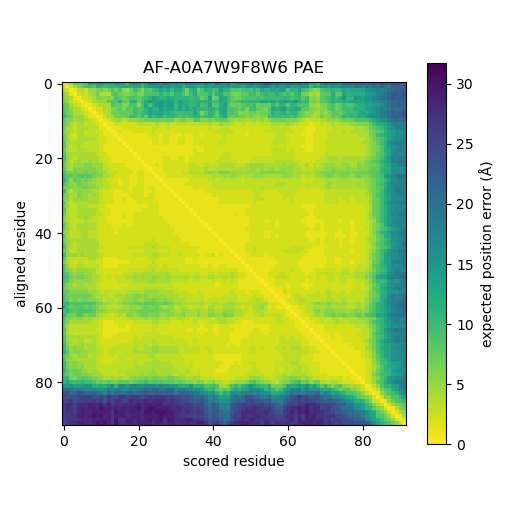 706 N N . ASP A 1 92 ? -21.169 -28.062 -11.562 1.00 45.75 92 ASP A N 1
ATOM 707 C CA . ASP A 1 92 ? -22.603 -27.733 -11.461 1.00 45.75 92 ASP A CA 1
ATOM 708 C C . ASP A 1 92 ? -23.270 -28.065 -10.109 1.00 45.75 92 ASP A C 1
ATOM 710 O O . ASP A 1 92 ? -22.970 -29.129 -9.517 1.00 45.75 92 ASP A O 1
#

Nearest PDB structures (foldseek):
  2ns0-assembly1_A  TM=9.230E-01  e=4.087E-05  Rhodococcus jostii RHA1
  7ewr-assembly1_E  TM=4.600E-01  e=8.463E-01  Homo sapiens
  2pbi-assembly2_C  TM=4.445E-01  e=9.646E-01  Mus musculus
  7shf-assembly1_C  TM=4.433E-01  e=2.257E+00  Homo sapiens

InterPro domains:
  IPR021660 Protein of unknown function DUF3253 [PF11625] (4-70)
  IPR036388 Winged helix-like DNA-binding domain superfamily [G3DSA:1.10.10.10] (1-71)
  IPR036390 Winged helix DNA-binding domain superfamily [SSF46785] (3-71)

Solvent-accessible surface area (backbone atoms only — not comparable to full-atom values): 5556 Å² total; per-residue (Å²): 132,74,78,62,81,80,50,62,90,91,50,67,43,46,56,61,60,57,17,34,74,74,35,68,91,55,17,78,77,36,37,65,58,48,51,52,52,49,51,54,33,26,52,65,26,67,27,34,52,22,42,97,87,37,77,56,54,93,90,66,75,85,81,79,54,32,40,26,73,45,53,72,68,54,20,51,53,24,51,71,66,43,70,80,70,74,80,80,68,96,68,135

Foldseek 3Di:
DVVQVPDDPLDWAFLLVVLCVVPVVPSVVCSVVSLVVQLVCQLQLQKFKDDPSHGDDSVDDDDTIIIHGGDPVSSVVSVVPNDPPPPPDPDD

pLDDT: mean 86.23, std 14.59, range [44.44, 96.31]